Protein AF-A0A3C1G8G4-F1 (afdb_monomer)

Solvent-accessible surface area (backbone atoms only — not comparable to full-atom values): 4055 Å² total; per-residue (Å²): 140,89,72,100,62,93,63,74,54,47,85,79,41,50,94,77,47,95,74,88,83,90,79,92,64,87,57,99,82,47,86,64,62,86,84,51,91,75,83,90,63,78,80,80,39,70,91,83,33,74,75,78,132

Radius of gyration: 16.51 Å; Cα contacts (8 Å, |Δi|>4): 20; chains: 1; bounding box: 38×19×40 Å

Sequence (53 aa):
MLIKSRQHFRAGFEPIASHIVMCGGDGVTSSDLQLFTCKYRPKPMYPFEPARP

Structure (mmCIF, N/CA/C/O backbone):
data_AF-A0A3C1G8G4-F1
#
_entry.id   AF-A0A3C1G8G4-F1
#
loop_
_atom_site.group_PDB
_atom_site.id
_atom_site.type_symbol
_atom_site.label_atom_id
_atom_site.label_alt_id
_atom_site.label_comp_id
_atom_site.label_asym_id
_atom_site.label_entity_id
_atom_site.label_seq_id
_atom_site.pdbx_PDB_ins_code
_atom_site.Cartn_x
_atom_site.Cartn_y
_atom_site.Cartn_z
_atom_site.occupancy
_atom_site.B_iso_or_equiv
_atom_site.auth_seq_id
_atom_site.auth_comp_id
_atom_site.auth_asym_id
_atom_site.auth_atom_id
_atom_site.pdbx_PDB_model_num
ATOM 1 N N . MET A 1 1 ? 7.980 -9.105 -11.089 1.00 83.94 1 MET A N 1
ATOM 2 C CA . MET A 1 1 ? 8.445 -8.046 -10.161 1.00 83.94 1 MET A CA 1
ATOM 3 C C . MET A 1 1 ? 7.281 -7.640 -9.266 1.00 83.94 1 MET A C 1
ATOM 5 O O . MET A 1 1 ? 6.162 -7.640 -9.759 1.00 83.94 1 MET A O 1
ATOM 9 N N . LEU A 1 2 ? 7.520 -7.314 -7.991 1.00 91.62 2 LEU A N 1
ATOM 10 C CA . LEU A 1 2 ? 6.490 -6.821 -7.066 1.00 91.62 2 LEU A CA 1
ATOM 11 C C . LEU A 1 2 ? 6.925 -5.470 -6.491 1.00 91.62 2 LEU A C 1
ATOM 13 O O . LEU A 1 2 ? 8.073 -5.325 -6.078 1.00 91.62 2 LEU A O 1
ATOM 17 N N . ILE A 1 3 ? 6.019 -4.490 -6.477 1.00 93.50 3 ILE A N 1
ATOM 18 C CA . ILE A 1 3 ? 6.287 -3.135 -5.980 1.00 93.50 3 ILE A CA 1
ATOM 19 C C . ILE A 1 3 ? 5.299 -2.810 -4.860 1.00 93.50 3 ILE A C 1
ATOM 21 O O . ILE A 1 3 ? 4.087 -2.877 -5.049 1.00 93.50 3 ILE A O 1
ATOM 25 N N . LYS A 1 4 ? 5.807 -2.423 -3.683 1.00 92.06 4 LYS A N 1
ATOM 26 C CA . LYS A 1 4 ? 4.979 -2.017 -2.537 1.00 92.06 4 LYS A CA 1
ATOM 27 C C . LYS A 1 4 ? 4.570 -0.545 -2.667 1.00 92.06 4 LYS A C 1
ATOM 29 O O . LYS A 1 4 ? 5.041 0.319 -1.937 1.00 92.06 4 LYS A O 1
ATOM 34 N N . SER A 1 5 ? 3.712 -0.249 -3.637 1.00 91.81 5 SER A N 1
ATOM 35 C CA . SER A 1 5 ? 3.162 1.089 -3.873 1.00 91.81 5 SER A CA 1
ATOM 36 C C . SER A 1 5 ? 1.842 0.988 -4.633 1.00 91.81 5 SER A C 1
ATOM 38 O O . SER A 1 5 ? 1.665 0.080 -5.438 1.00 91.81 5 SER A O 1
ATOM 40 N N . ARG A 1 6 ? 0.913 1.923 -4.388 1.00 91.44 6 ARG A N 1
ATOM 41 C CA . ARG A 1 6 ? -0.367 1.994 -5.119 1.00 91.44 6 ARG A CA 1
ATOM 42 C C . ARG A 1 6 ? -0.377 2.997 -6.267 1.00 91.44 6 ARG A C 1
ATOM 44 O O . ARG A 1 6 ? -1.063 2.765 -7.251 1.00 91.44 6 ARG A O 1
ATOM 51 N N . GLN A 1 7 ? 0.339 4.110 -6.128 1.00 91.00 7 GLN A N 1
ATOM 52 C CA . GLN A 1 7 ? 0.260 5.231 -7.073 1.00 91.00 7 GLN A CA 1
ATOM 53 C C . GLN A 1 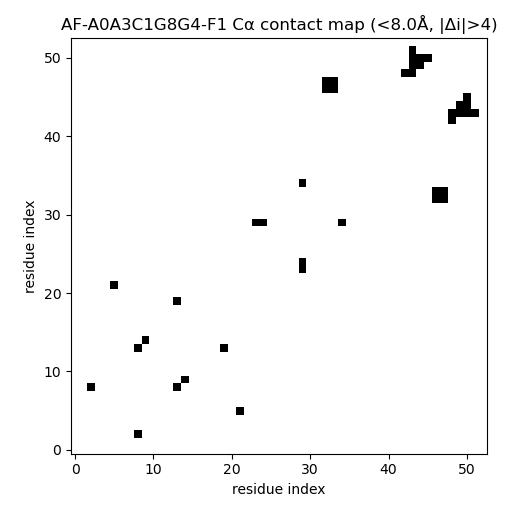7 ? 1.637 5.612 -7.611 1.00 91.00 7 GLN A C 1
ATOM 55 O O . GLN A 1 7 ? 1.853 5.581 -8.818 1.00 91.00 7 GLN A O 1
ATOM 60 N N . HIS A 1 8 ? 2.597 5.900 -6.727 1.00 94.12 8 HIS 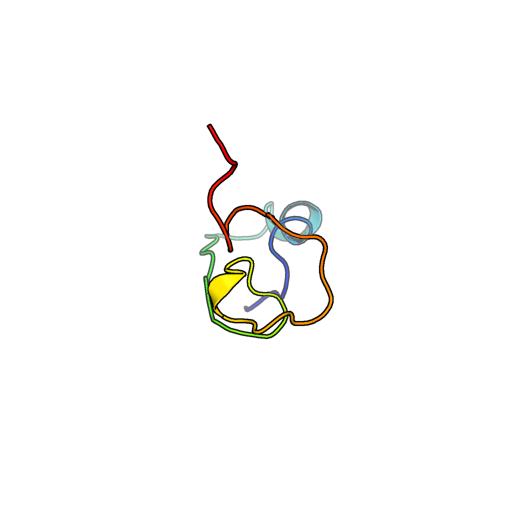A N 1
ATOM 61 C CA . HIS A 1 8 ? 3.876 6.495 -7.127 1.00 94.12 8 HIS A CA 1
ATOM 62 C C . HIS A 1 8 ? 4.737 5.623 -8.049 1.00 94.12 8 HIS A C 1
ATOM 64 O O . HIS A 1 8 ? 5.559 6.159 -8.782 1.00 94.12 8 HIS A O 1
ATOM 70 N N . PHE A 1 9 ? 4.559 4.296 -8.053 1.00 94.19 9 PHE A N 1
ATOM 71 C CA . PHE A 1 9 ? 5.366 3.433 -8.923 1.00 94.19 9 PHE A CA 1
ATOM 72 C C . PHE A 1 9 ? 5.132 3.706 -10.412 1.00 94.19 9 PHE A C 1
ATOM 74 O O . PHE A 1 9 ? 6.038 3.510 -11.215 1.00 94.19 9 PHE A O 1
ATOM 81 N N . ARG A 1 10 ? 3.944 4.186 -10.790 1.00 95.00 10 ARG A N 1
ATOM 82 C CA . ARG A 1 10 ? 3.598 4.402 -12.196 1.00 95.00 10 ARG A CA 1
ATOM 83 C C . ARG A 1 10 ? 4.528 5.402 -12.875 1.00 95.00 10 ARG A C 1
ATOM 85 O O . ARG A 1 10 ? 5.011 5.124 -13.961 1.00 95.00 10 ARG A O 1
ATOM 92 N N . ALA A 1 11 ? 4.895 6.481 -12.185 1.00 95.31 11 ALA A N 1
ATOM 93 C CA . ALA A 1 11 ? 5.773 7.511 -12.738 1.00 95.31 11 ALA A CA 1
ATOM 94 C C . ALA A 1 11 ? 7.127 6.969 -13.238 1.00 95.31 11 ALA A C 1
ATOM 96 O O . ALA A 1 11 ? 7.643 7.457 -14.237 1.00 95.31 11 ALA A O 1
ATOM 97 N N . GLY A 1 12 ? 7.697 5.964 -12.562 1.00 94.81 12 GLY A N 1
ATOM 98 C CA . GLY A 1 12 ? 8.984 5.374 -12.948 1.00 94.81 12 GLY A CA 1
ATOM 99 C C . GLY A 1 12 ? 8.873 4.078 -13.753 1.00 94.81 12 GLY A C 1
ATOM 100 O O . GLY A 1 12 ? 9.731 3.803 -14.584 1.00 94.81 12 GLY A O 1
ATOM 101 N N . PHE A 1 13 ? 7.838 3.271 -13.504 1.00 94.81 13 PHE A N 1
ATOM 102 C CA . PHE A 1 13 ? 7.766 1.895 -14.006 1.00 94.81 13 PHE A CA 1
ATOM 103 C C . PHE A 1 13 ? 6.712 1.6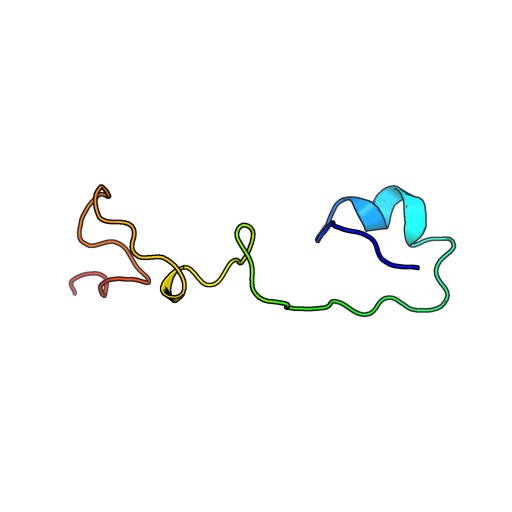80 -15.090 1.00 94.81 13 PHE A C 1
ATOM 105 O O . PHE A 1 13 ? 6.823 0.713 -15.836 1.00 94.81 13 PHE A O 1
ATOM 112 N N . GLU A 1 14 ? 5.706 2.549 -15.209 1.00 95.19 14 GLU A N 1
ATOM 113 C CA . GLU A 1 14 ? 4.658 2.394 -16.226 1.00 95.19 14 GLU A CA 1
ATOM 114 C C . GLU A 1 14 ? 5.202 2.381 -17.664 1.00 95.19 14 GLU A C 1
ATOM 116 O O . GLU A 1 14 ? 4.791 1.496 -18.411 1.00 95.19 14 GLU A O 1
ATOM 121 N N . PRO A 1 15 ? 6.179 3.229 -18.058 1.00 96.31 15 PRO A N 1
ATOM 122 C CA . PRO A 1 15 ? 6.712 3.212 -19.425 1.00 96.31 15 PRO A CA 1
ATOM 123 C C . PRO A 1 15 ? 7.451 1.922 -19.812 1.00 96.31 15 PRO A C 1
ATOM 125 O O . PRO A 1 15 ? 7.654 1.671 -20.996 1.00 96.31 15 PRO A O 1
ATOM 128 N N . ILE A 1 16 ? 7.884 1.124 -18.830 1.00 96.50 16 ILE A N 1
ATOM 129 C CA . ILE A 1 16 ? 8.691 -0.091 -19.039 1.00 96.50 16 ILE A CA 1
ATOM 130 C C . ILE A 1 16 ? 7.959 -1.377 -18.630 1.00 96.50 16 ILE A C 1
ATOM 132 O O . ILE A 1 16 ? 8.513 -2.469 -18.752 1.00 96.50 16 ILE A O 1
ATOM 136 N N . ALA A 1 17 ? 6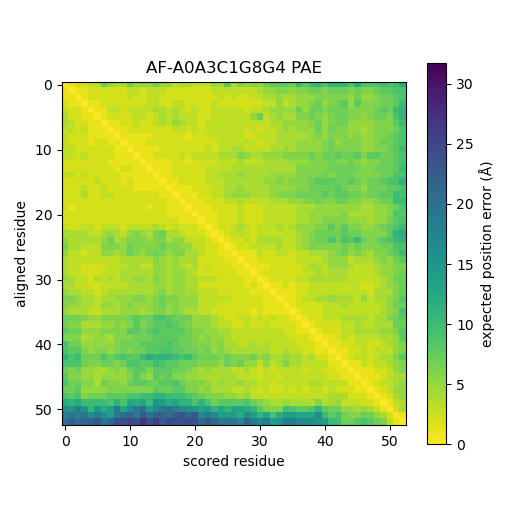.731 -1.273 -18.121 1.00 96.25 17 ALA A N 1
ATOM 137 C CA . ALA A 1 17 ? 5.941 -2.417 -17.692 1.00 96.25 17 ALA A CA 1
ATOM 138 C C . ALA A 1 17 ? 5.097 -2.959 -18.853 1.00 96.25 17 ALA A C 1
ATOM 140 O O . ALA A 1 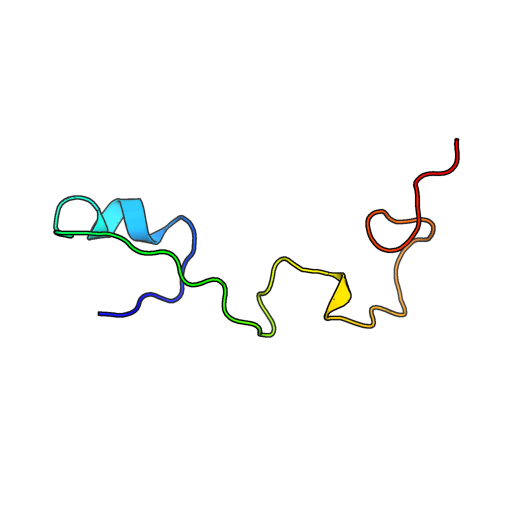17 ? 4.305 -2.230 -19.439 1.00 96.25 17 ALA A O 1
ATOM 141 N N . SER A 1 18 ? 5.197 -4.260 -19.143 1.00 96.88 18 SER A N 1
ATOM 142 C CA . SER A 1 18 ? 4.316 -4.907 -20.130 1.00 96.88 18 SER A CA 1
ATOM 143 C C . SER A 1 18 ? 2.853 -4.908 -19.675 1.00 96.88 18 SER A C 1
ATOM 145 O O . SER A 1 18 ? 1.955 -4.631 -20.461 1.00 96.88 18 SER A O 1
ATOM 147 N N . HIS A 1 19 ? 2.616 -5.209 -18.394 1.00 96.12 19 HIS A N 1
ATOM 148 C CA . HIS A 1 19 ? 1.295 -5.216 -17.766 1.00 96.12 19 HIS A CA 1
ATOM 149 C C . HIS A 1 19 ? 1.411 -4.846 -16.286 1.00 96.12 19 HIS A C 1
ATOM 151 O O . HIS A 1 19 ? 2.391 -5.189 -15.622 1.00 96.12 19 HIS A O 1
ATOM 157 N N . ILE A 1 20 ? 0.382 -4.185 -15.758 1.00 95.69 20 ILE A N 1
ATOM 158 C CA . ILE A 1 20 ? 0.277 -3.808 -14.347 1.00 95.69 20 ILE A CA 1
ATOM 159 C C . ILE A 1 20 ? -0.959 -4.490 -13.761 1.00 95.69 20 ILE A C 1
ATOM 161 O O . ILE A 1 20 ? -2.070 -4.285 -14.242 1.00 95.69 20 ILE A O 1
ATOM 165 N N . VAL A 1 21 ? -0.767 -5.274 -12.699 1.00 95.50 21 VAL A N 1
ATOM 166 C CA . VAL A 1 21 ? -1.847 -5.911 -11.935 1.00 95.50 21 VAL A CA 1
ATOM 167 C C . VAL A 1 21 ? -1.759 -5.431 -10.493 1.00 95.50 21 VAL A C 1
ATOM 169 O O . VAL A 1 21 ? -0.719 -5.568 -9.849 1.00 95.50 21 VAL A O 1
ATOM 172 N N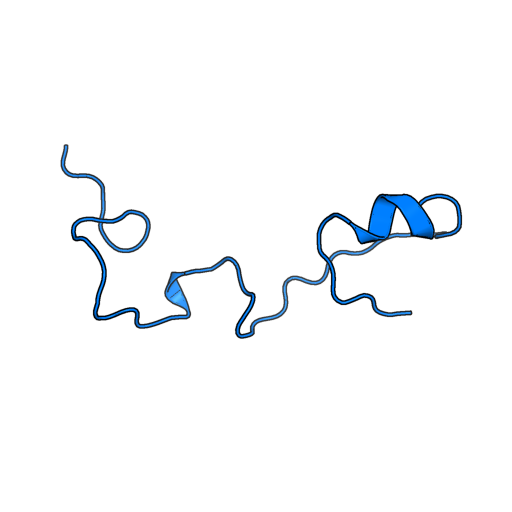 . MET A 1 22 ? -2.848 -4.851 -9.990 1.00 94.88 22 MET A N 1
ATOM 173 C CA . MET A 1 22 ? -2.927 -4.390 -8.606 1.00 94.88 22 MET A CA 1
ATOM 174 C C . MET A 1 22 ? -3.349 -5.543 -7.695 1.00 94.88 22 MET A C 1
ATOM 176 O O . MET A 1 22 ? -4.378 -6.171 -7.928 1.00 94.88 22 MET A O 1
ATOM 180 N N . CYS A 1 23 ? -2.584 -5.787 -6.631 1.00 91.56 23 CYS A N 1
ATOM 181 C CA . CYS A 1 23 ? -2.906 -6.801 -5.628 1.00 91.56 23 CYS A CA 1
ATOM 182 C C . CYS A 1 23 ? -3.465 -6.136 -4.363 1.00 91.56 23 CYS A C 1
ATOM 184 O O . CYS A 1 23 ? -2.758 -5.385 -3.689 1.00 91.56 23 CYS A O 1
ATOM 186 N N . GLY A 1 24 ? -4.723 -6.427 -4.028 1.00 89.50 24 GLY A N 1
ATOM 187 C CA . GLY A 1 24 ? -5.407 -5.940 -2.824 1.00 89.50 24 GLY A CA 1
ATOM 188 C C . GLY A 1 24 ? -5.207 -6.851 -1.615 1.00 89.50 24 GLY A C 1
ATOM 189 O O . GLY A 1 24 ? -6.184 -7.318 -1.050 1.00 89.50 24 GLY A O 1
ATOM 190 N N . GLY A 1 25 ? -3.958 -7.167 -1.267 1.00 88.31 25 GLY A N 1
ATOM 191 C CA . GLY A 1 25 ? -3.674 -8.017 -0.108 1.00 88.31 25 GLY A CA 1
ATOM 192 C C . GLY A 1 25 ? -3.908 -7.299 1.223 1.00 88.31 25 GLY A C 1
ATOM 193 O O . GLY A 1 25 ? -3.633 -6.100 1.340 1.00 88.31 25 GLY A O 1
ATOM 194 N N . ASP A 1 26 ? -4.340 -8.056 2.229 1.00 92.19 26 ASP A N 1
ATOM 195 C CA . ASP A 1 26 ? -4.488 -7.560 3.595 1.00 92.19 26 ASP A CA 1
ATOM 196 C C . ASP A 1 26 ? -3.137 -7.194 4.219 1.00 92.19 26 ASP A C 1
ATOM 198 O O . ASP A 1 26 ? -2.071 -7.710 3.867 1.00 92.19 26 ASP A O 1
ATOM 202 N N . GLY A 1 27 ? -3.176 -6.273 5.176 1.00 90.38 27 GLY A N 1
ATOM 203 C CA . GLY A 1 27 ? -2.008 -5.867 5.945 1.00 90.38 27 GLY A CA 1
ATOM 204 C C . GLY A 1 27 ? -2.159 -4.470 6.520 1.00 90.38 27 GLY A C 1
ATOM 205 O O . GLY A 1 27 ? -3.145 -3.784 6.276 1.00 90.38 27 GLY A O 1
ATOM 206 N N . VAL A 1 28 ? -1.139 -4.014 7.249 1.00 91.81 28 VAL A N 1
ATOM 207 C CA . VAL A 1 28 ? -1.172 -2.749 8.013 1.00 91.81 28 VAL A CA 1
ATOM 208 C C . VAL A 1 28 ? -1.357 -1.484 7.164 1.00 91.81 28 VAL A C 1
ATOM 210 O O . VAL A 1 28 ? -1.635 -0.421 7.701 1.00 91.81 28 VAL A O 1
ATOM 213 N N . THR A 1 29 ? -1.209 -1.586 5.841 1.00 91.38 29 THR A N 1
ATOM 214 C CA . THR A 1 29 ? -1.434 -0.488 4.886 1.00 91.38 29 THR A CA 1
ATOM 215 C C . THR A 1 29 ? -2.739 -0.640 4.096 1.00 91.38 29 THR A C 1
ATOM 217 O O . THR A 1 29 ? -2.897 0.016 3.061 1.00 91.38 29 THR A O 1
ATOM 220 N N . SER A 1 30 ? -3.625 -1.559 4.498 1.00 92.12 30 SER A N 1
ATOM 221 C CA . SER A 1 30 ? -4.918 -1.761 3.840 1.00 92.12 30 SER A CA 1
ATOM 222 C C . SER A 1 30 ? -5.777 -0.501 3.944 1.00 92.12 30 SER A C 1
ATOM 224 O O . SER A 1 30 ? -5.687 0.260 4.905 1.00 92.12 30 SER A O 1
ATOM 226 N N . SER A 1 31 ? -6.589 -0.261 2.916 1.00 90.25 31 SER A N 1
ATOM 227 C CA . SER A 1 31 ? -7.584 0.820 2.926 1.00 90.25 31 SER A CA 1
ATOM 228 C C . SER A 1 31 ? -8.926 0.367 3.501 1.00 90.25 31 SER A C 1
ATOM 230 O O . SER A 1 31 ? -9.785 1.211 3.743 1.00 90.25 31 SER A O 1
ATOM 232 N N . ASP A 1 32 ? -9.102 -0.936 3.739 1.00 91.69 32 ASP A N 1
ATOM 233 C CA . ASP A 1 32 ? -10.247 -1.433 4.487 1.00 91.69 32 ASP A CA 1
ATOM 234 C C . ASP A 1 32 ? -10.028 -1.179 5.980 1.00 91.69 32 ASP A C 1
ATOM 236 O O . ASP A 1 32 ? -9.254 -1.856 6.660 1.00 91.69 32 ASP A O 1
ATOM 240 N N . LEU A 1 33 ? -10.711 -0.151 6.476 1.00 89.31 33 LEU A N 1
ATOM 241 C CA . LEU A 1 33 ? -10.642 0.245 7.871 1.00 89.31 33 LEU A CA 1
ATOM 242 C C . LEU A 1 33 ? -11.329 -0.761 8.805 1.00 89.31 33 LEU A C 1
ATOM 244 O O . LEU A 1 33 ? -10.990 -0.788 9.986 1.00 89.31 33 LEU A O 1
ATOM 248 N N . GLN A 1 34 ? -12.239 -1.606 8.306 1.00 87.94 34 GLN A N 1
ATOM 249 C CA . GLN A 1 34 ? -12.927 -2.612 9.122 1.00 87.94 34 GLN A CA 1
ATOM 250 C C . GLN A 1 34 ? -11.977 -3.708 9.619 1.00 87.94 34 GLN A C 1
ATOM 252 O O . GLN A 1 34 ? -12.240 -4.319 10.653 1.00 87.94 34 GLN A O 1
ATOM 257 N N . LEU A 1 35 ? -10.829 -3.889 8.954 1.00 90.56 35 LEU A N 1
ATOM 258 C CA . LEU A 1 35 ? -9.761 -4.789 9.397 1.00 90.56 35 LEU A CA 1
ATOM 259 C C . LEU A 1 35 ? -9.100 -4.339 10.711 1.00 90.56 35 LEU A C 1
ATOM 261 O O . LEU A 1 35 ? -8.382 -5.119 11.338 1.00 90.56 35 LEU A O 1
ATOM 265 N N . PHE A 1 36 ? -9.308 -3.087 11.138 1.00 90.94 36 PHE A N 1
ATOM 266 C CA . PHE A 1 36 ? -8.615 -2.500 12.281 1.00 90.94 36 PHE A CA 1
ATOM 267 C C . PHE A 1 36 ? -9.566 -2.051 13.394 1.00 90.94 36 PHE A C 1
ATOM 269 O O . PHE A 1 36 ? -10.468 -1.232 13.209 1.00 90.94 36 PHE A O 1
ATOM 276 N N . THR A 1 37 ? -9.267 -2.475 14.623 1.00 89.62 37 THR A N 1
ATOM 277 C CA . THR A 1 37 ? -9.983 -2.034 15.828 1.00 89.62 37 THR A CA 1
ATOM 278 C C . THR A 1 37 ? -9.393 -0.728 16.369 1.00 89.62 37 THR A C 1
ATOM 280 O O . THR A 1 37 ? -8.664 -0.710 17.364 1.00 89.62 37 THR A O 1
ATOM 283 N N . CYS A 1 38 ? -9.704 0.396 15.720 1.00 89.19 38 CYS A N 1
ATOM 284 C CA . CYS A 1 38 ? -9.274 1.719 16.181 1.00 89.19 38 CYS A CA 1
ATOM 285 C C . CYS A 1 38 ? -10.169 2.233 17.327 1.00 89.19 38 CYS A C 1
ATOM 287 O O . CYS A 1 38 ? -11.257 2.762 17.099 1.00 89.19 38 CYS A O 1
ATOM 289 N N . LYS A 1 39 ? -9.718 2.060 18.579 1.00 88.88 39 LYS A N 1
ATOM 290 C CA . LYS A 1 39 ? -10.491 2.423 19.786 1.00 88.88 39 LYS A CA 1
ATOM 291 C C . LYS A 1 39 ? -10.528 3.930 20.068 1.00 88.88 39 LYS A C 1
ATOM 293 O O . LYS A 1 39 ? -11.537 4.429 20.561 1.00 88.88 39 LYS A O 1
ATOM 298 N N . TYR A 1 40 ? -9.444 4.640 19.755 1.00 92.12 40 TYR A N 1
ATOM 299 C CA . TYR A 1 40 ? -9.241 6.052 20.098 1.00 92.12 40 TYR A CA 1
ATOM 300 C C . TYR A 1 40 ? -9.405 6.940 18.863 1.00 92.12 40 TYR A C 1
ATOM 302 O O . TYR A 1 40 ? -8.435 7.445 18.307 1.00 92.12 40 TYR A O 1
ATOM 310 N N . ARG A 1 41 ? -10.653 7.099 18.419 1.00 89.75 41 ARG A N 1
ATOM 311 C CA . ARG A 1 41 ? -11.024 7.939 17.273 1.00 89.75 41 ARG A CA 1
ATOM 312 C C . ARG A 1 41 ? -12.271 8.781 17.577 1.00 89.75 41 ARG A C 1
ATOM 314 O O . ARG A 1 41 ? -13.061 8.376 18.434 1.00 89.75 41 ARG A O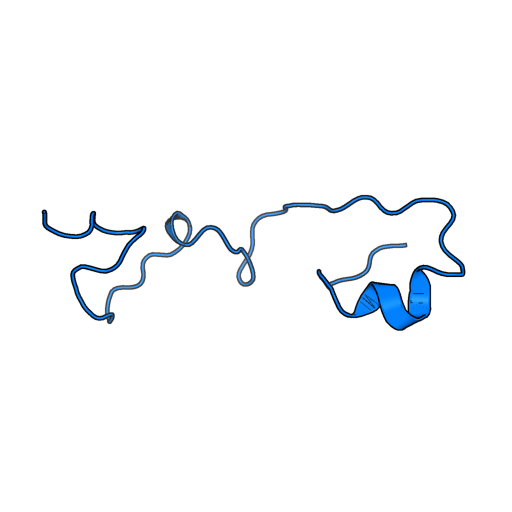 1
ATOM 321 N N . PRO A 1 42 ? -12.485 9.904 16.868 1.00 88.81 42 PRO A N 1
ATOM 322 C CA . PRO A 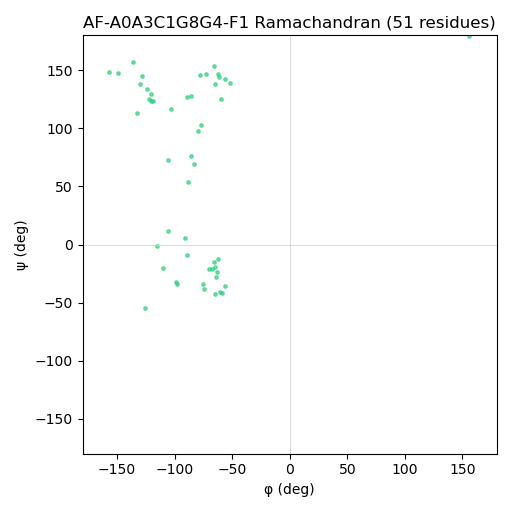1 42 ? -13.755 10.632 16.889 1.00 88.81 42 PRO A CA 1
ATOM 323 C C . PRO A 1 42 ? -14.935 9.734 16.482 1.00 88.81 42 PRO A C 1
ATOM 325 O O . PRO A 1 42 ? -14.785 8.892 15.596 1.00 88.81 42 PRO A O 1
ATOM 328 N N . LYS A 1 43 ? -16.098 9.911 17.123 1.00 89.25 43 LYS A N 1
ATOM 329 C CA . LYS A 1 43 ? -17.336 9.160 16.841 1.00 89.25 43 LYS A CA 1
ATOM 330 C C . LYS A 1 43 ? -18.519 10.128 16.662 1.00 89.25 43 LYS A C 1
ATOM 332 O O . LYS A 1 43 ? -18.635 11.043 17.479 1.00 89.25 43 LYS A O 1
ATOM 337 N N . PRO A 1 44 ? -19.420 9.918 15.681 1.00 90.25 44 PRO A N 1
ATOM 338 C CA . PRO A 1 44 ? -19.403 8.841 14.683 1.00 90.25 44 PRO A CA 1
ATOM 339 C C . PRO A 1 44 ? -18.397 9.109 13.551 1.00 90.25 44 PRO A C 1
ATOM 341 O O . PRO A 1 44 ? -18.198 10.257 13.158 1.00 90.25 44 PRO A O 1
ATOM 344 N N . MET A 1 45 ? -17.775 8.055 13.015 1.00 89.06 45 MET A N 1
ATOM 345 C CA . MET A 1 45 ? -16.877 8.144 11.860 1.00 89.06 45 MET A CA 1
ATOM 346 C C . MET A 1 45 ? -17.214 7.058 10.835 1.00 89.06 45 MET A C 1
ATOM 348 O O . MET A 1 45 ? -16.976 5.875 11.069 1.00 89.06 45 MET A O 1
ATOM 352 N N . TYR A 1 46 ? -17.702 7.460 9.661 1.00 87.00 46 TYR A N 1
ATOM 353 C CA . TYR A 1 46 ? -17.855 6.552 8.520 1.00 87.00 46 TYR A CA 1
ATOM 354 C C . TYR A 1 46 ? -16.470 6.063 8.051 1.00 87.00 46 TYR A C 1
ATOM 356 O O . TYR A 1 46 ? -15.544 6.875 7.997 1.00 87.00 46 TYR A O 1
ATOM 364 N N . PRO A 1 47 ? -16.273 4.774 7.712 1.00 86.69 47 PRO A N 1
ATOM 365 C CA . PRO A 1 47 ? -17.264 3.704 7.543 1.00 86.69 47 PRO A CA 1
ATOM 366 C C . PRO A 1 47 ? -17.553 2.875 8.802 1.00 86.69 47 PRO A C 1
ATOM 368 O O . PRO A 1 47 ? -18.255 1.873 8.718 1.00 86.69 47 PRO A O 1
ATOM 371 N N . PHE A 1 48 ? -16.996 3.232 9.958 1.00 87.12 48 PHE A N 1
ATOM 372 C CA . PHE A 1 48 ? -17.173 2.429 11.163 1.00 87.12 48 PHE A CA 1
ATOM 373 C C . PHE A 1 48 ? -18.560 2.572 11.784 1.00 87.12 48 PHE A C 1
ATOM 375 O O . PHE A 1 48 ? -19.123 1.601 12.280 1.00 87.12 48 PHE A O 1
ATOM 382 N N . GLU A 1 49 ? -19.096 3.788 11.766 1.00 89.06 49 GLU A N 1
ATOM 383 C CA . GLU A 1 49 ? -20.472 4.085 12.133 1.00 89.06 49 GLU A CA 1
ATOM 384 C C . GLU A 1 49 ? -21.121 4.907 11.005 1.00 89.06 49 GLU A C 1
ATOM 386 O O . GLU A 1 49 ? -20.438 5.723 10.376 1.00 89.06 49 GLU A O 1
ATOM 391 N N . PRO A 1 50 ? -22.422 4.725 10.717 1.00 85.56 50 PRO A N 1
ATOM 392 C CA . PRO A 1 50 ? -23.108 5.546 9.726 1.00 85.56 50 PRO A CA 1
ATOM 393 C C . PRO A 1 50 ? -23.090 7.020 10.148 1.00 85.56 50 PRO A C 1
ATOM 395 O O . PRO A 1 50 ? -23.209 7.344 11.335 1.00 85.56 50 PRO A O 1
ATOM 398 N N . ALA A 1 51 ? -22.967 7.922 9.169 1.00 79.94 51 ALA A N 1
ATOM 399 C CA . ALA A 1 51 ? -23.246 9.331 9.409 1.00 79.94 51 ALA A CA 1
ATOM 400 C C . ALA A 1 51 ? -24.705 9.436 9.875 1.00 79.94 51 ALA A C 1
ATOM 402 O O . ALA A 1 51 ? -25.600 8.884 9.234 1.00 79.94 51 ALA A O 1
ATOM 403 N N . ARG A 1 52 ? -24.930 10.059 11.038 1.00 75.56 52 ARG A N 1
ATOM 404 C CA . ARG A 1 52 ? -26.282 10.323 11.549 1.00 75.56 52 ARG A CA 1
ATOM 405 C C . ARG A 1 52 ? -27.094 11.027 10.438 1.00 75.56 52 ARG A C 1
ATOM 407 O O . ARG A 1 52 ? -26.494 11.868 9.767 1.00 75.56 52 ARG A O 1
ATOM 414 N N . PRO A 1 53 ? -28.379 10.677 10.230 1.00 68.06 53 PRO A N 1
ATOM 415 C CA . PRO A 1 53 ? -29.232 11.381 9.273 1.00 68.06 53 PRO A CA 1
ATOM 416 C C . PRO A 1 53 ? -29.326 12.880 9.569 1.00 68.06 53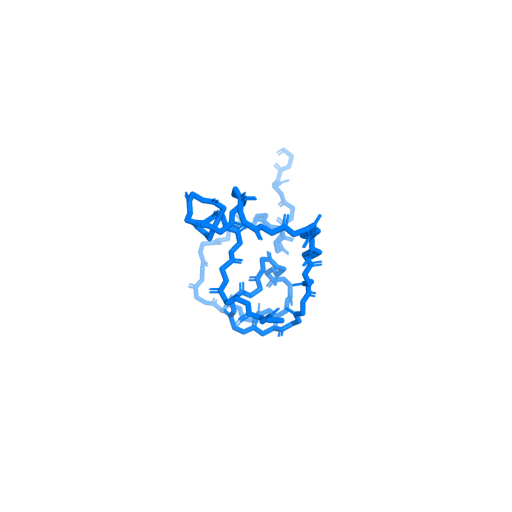 PRO A C 1
ATOM 418 O O . PRO A 1 53 ? -29.168 13.263 10.756 1.00 68.06 53 PRO A O 1
#

Mean predicted aligned error: 4.7 Å

pLDDT: mean 90.58, std 5.1, range [68.06, 96.88]

Foldseek 3Di:
DDDPDDPVVCVPPVVPDPDDDDDQDDDPPHPPCVVDDDPPDDPPDPPVDDDDD

Secondary structure (DSSP, 8-state):
---S-SSTHHHHHGGG-S--------STT-S-GGGS---SS-SS-TTTSPPP-